Protein AF-A0A9N9KI85-F1 (afdb_monomer_lite)

Secondary structure (DSSP, 8-state):
------HHHHHHHHHHHH-----HHHHHHHHH-HHHH-TTTT-S--PPPS-HHHHHHHH-

Radius of gyration: 16.34 Å; chains: 1; bounding box: 36×32×38 Å

pLDDT: mean 77.2, std 12.76, range [41.44, 92.0]

Sequence (60 aa):
KNSNISQADIVNWIKQTIGLDIHQSTISHLLKNKNTIGENLLAKRQRTVQHPDLEDTLYE

Structure (mmCIF, N/CA/C/O backbone):
data_AF-A0A9N9KI85-F1
#
_entry.id   AF-A0A9N9KI85-F1
#
loop_
_atom_site.group_PDB
_atom_site.id
_atom_site.type_symbol
_atom_site.label_atom_id
_atom_site.label_alt_id
_atom_site.label_comp_id
_atom_site.label_asym_id
_atom_site.label_entity_id
_atom_site.label_seq_id
_atom_site.pdbx_PDB_ins_code
_atom_site.Cartn_x
_atom_site.Cartn_y
_atom_site.Cartn_z
_atom_site.occupancy
_atom_site.B_iso_or_equiv
_atom_site.auth_seq_id
_atom_site.auth_comp_id
_atom_site.auth_asym_id
_atom_site.auth_atom_id
_atom_site.pdbx_PDB_model_num
ATOM 1 N N . LYS A 1 1 ? -17.428 17.508 7.942 1.00 41.44 1 LYS A N 1
ATOM 2 C CA . LYS A 1 1 ? -17.426 16.142 8.524 1.00 41.44 1 LYS A CA 1
ATOM 3 C C . LYS A 1 1 ? -16.000 15.626 8.445 1.00 41.44 1 LYS A C 1
ATOM 5 O O . LYS A 1 1 ? -15.557 15.344 7.344 1.00 41.44 1 LYS A O 1
ATOM 10 N N . ASN A 1 2 ? -15.267 15.589 9.558 1.00 51.34 2 ASN A N 1
ATOM 11 C CA . ASN A 1 2 ? -13.969 14.920 9.578 1.00 51.34 2 ASN A CA 1
ATOM 12 C C . ASN A 1 2 ? -14.262 13.428 9.768 1.00 51.34 2 ASN A C 1
ATOM 14 O O . ASN A 1 2 ? -14.508 12.973 10.883 1.00 51.34 2 ASN A O 1
ATOM 18 N N . SER A 1 3 ? -14.421 12.700 8.664 1.00 60.50 3 SER A N 1
ATOM 19 C CA . SER A 1 3 ? -14.475 11.241 8.692 1.00 60.50 3 SER A CA 1
ATOM 20 C C . SER A 1 3 ? -13.074 10.776 9.060 1.00 60.50 3 SER A C 1
ATOM 22 O O . SER A 1 3 ? -12.206 10.706 8.194 1.00 60.50 3 SER A O 1
ATOM 24 N N . ASN A 1 4 ? -12.834 10.571 10.355 1.00 71.62 4 ASN A N 1
ATOM 25 C CA . ASN A 1 4 ? -11.558 10.091 10.871 1.00 71.62 4 ASN A CA 1
ATOM 26 C C . ASN A 1 4 ? -11.338 8.661 10.363 1.00 71.62 4 ASN A C 1
ATOM 28 O O . ASN A 1 4 ? -11.698 7.703 11.039 1.00 71.62 4 ASN A O 1
ATOM 32 N N . ILE A 1 5 ? -10.797 8.537 9.150 1.00 80.00 5 ILE A N 1
ATOM 33 C CA . ILE A 1 5 ? -10.354 7.269 8.576 1.00 80.00 5 ILE A CA 1
ATOM 34 C C . ILE A 1 5 ? -9.270 6.735 9.507 1.00 80.00 5 ILE A C 1
ATOM 36 O O . ILE A 1 5 ? -8.208 7.348 9.660 1.00 80.00 5 ILE A O 1
ATOM 40 N N . SER A 1 6 ? -9.564 5.625 10.174 1.00 85.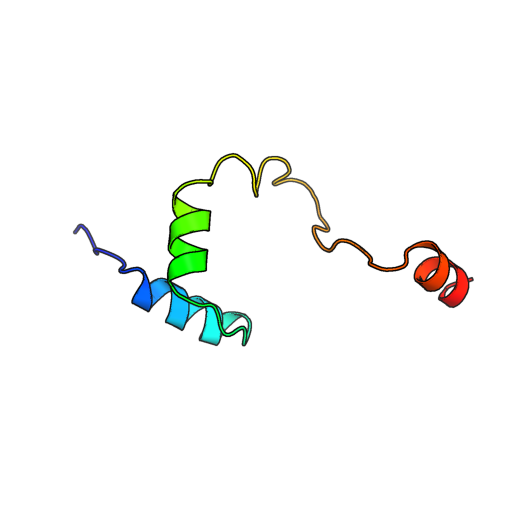75 6 SER A N 1
ATOM 41 C CA . SER A 1 6 ? -8.614 4.969 11.057 1.00 85.75 6 SER A CA 1
ATOM 42 C C . SER A 1 6 ? -7.628 4.136 10.239 1.00 85.75 6 SER A C 1
ATOM 44 O O . SER A 1 6 ? -7.877 3.771 9.090 1.00 85.75 6 SER A O 1
ATOM 46 N N . GLN A 1 7 ? -6.490 3.786 10.836 1.00 84.06 7 GLN A N 1
ATOM 47 C CA . GLN A 1 7 ? -5.530 2.897 10.178 1.00 84.06 7 GLN A CA 1
ATOM 48 C C . GLN A 1 7 ? -6.129 1.513 9.887 1.00 84.06 7 GLN A C 1
ATOM 50 O O . GLN A 1 7 ? -5.772 0.908 8.880 1.00 84.06 7 GLN A O 1
ATOM 55 N N . ALA A 1 8 ? -7.062 1.039 10.721 1.00 86.25 8 ALA A N 1
ATOM 56 C CA . ALA A 1 8 ? -7.764 -0.224 10.508 1.00 86.25 8 ALA A CA 1
ATOM 57 C C . ALA A 1 8 ? -8.644 -0.183 9.248 1.00 86.25 8 ALA A C 1
ATOM 59 O O . ALA A 1 8 ? -8.686 -1.157 8.496 1.00 86.25 8 ALA A O 1
ATOM 60 N N . ASP A 1 9 ? -9.272 0.961 8.968 1.00 88.62 9 ASP A N 1
ATOM 61 C CA . ASP A 1 9 ? -10.061 1.148 7.747 1.00 88.62 9 ASP A CA 1
ATOM 62 C C . ASP A 1 9 ? -9.177 1.050 6.497 1.00 88.62 9 ASP A C 1
ATOM 64 O O . ASP A 1 9 ? -9.571 0.446 5.501 1.00 88.62 9 ASP A O 1
ATOM 68 N N . ILE A 1 10 ? -7.946 1.570 6.566 1.00 87.81 10 ILE A N 1
ATOM 69 C CA . ILE A 1 10 ? -6.974 1.482 5.467 1.00 87.81 10 ILE A CA 1
ATOM 70 C C . ILE A 1 10 ? -6.497 0.036 5.271 1.00 87.81 10 ILE A C 1
ATOM 72 O O . ILE A 1 10 ? -6.432 -0.420 4.131 1.00 87.81 10 ILE A O 1
ATOM 76 N N . VAL A 1 11 ? -6.201 -0.706 6.349 1.00 89.62 11 VAL A N 1
ATOM 77 C CA . VAL A 1 11 ? -5.839 -2.137 6.252 1.00 89.62 11 VAL A CA 1
ATOM 78 C C . VAL A 1 11 ? -6.952 -2.919 5.554 1.00 89.62 11 VAL A C 1
ATOM 80 O O . VAL A 1 11 ? -6.692 -3.645 4.595 1.00 89.62 11 VAL A O 1
ATOM 83 N N . ASN A 1 12 ? -8.198 -2.734 5.999 1.00 90.12 12 ASN A N 1
ATOM 84 C CA . ASN A 1 12 ? -9.351 -3.424 5.425 1.00 90.12 12 ASN A CA 1
ATOM 85 C C . ASN A 1 12 ? -9.553 -3.068 3.951 1.00 90.12 12 ASN A C 1
ATOM 87 O O . ASN A 1 12 ? -9.786 -3.955 3.129 1.00 90.12 12 ASN A O 1
ATOM 91 N N . TRP A 1 13 ? -9.409 -1.791 3.600 1.00 90.50 13 TRP A N 1
ATOM 92 C CA . TRP A 1 13 ? -9.506 -1.341 2.218 1.00 90.50 13 TRP A CA 1
ATOM 93 C C . TRP A 1 13 ? -8.423 -1.959 1.322 1.00 90.50 13 TRP A C 1
ATOM 95 O O . TRP A 1 13 ? -8.733 -2.444 0.232 1.00 90.50 13 TRP A O 1
ATOM 105 N N . ILE A 1 14 ? -7.167 -2.014 1.778 1.00 89.19 14 ILE A N 1
ATOM 106 C CA . ILE A 1 14 ? -6.068 -2.626 1.014 1.00 89.19 14 ILE A CA 1
ATOM 107 C C . ILE A 1 14 ? -6.314 -4.124 0.816 1.00 89.19 14 ILE A C 1
ATOM 109 O O . ILE A 1 14 ? -6.169 -4.633 -0.300 1.00 89.19 14 ILE A O 1
ATOM 113 N N . LYS A 1 15 ? -6.752 -4.814 1.873 1.00 92.00 15 LYS A N 1
ATOM 114 C CA . LYS A 1 15 ? -7.086 -6.237 1.820 1.00 92.00 15 LYS A CA 1
ATOM 115 C C . LYS A 1 15 ? -8.198 -6.525 0.812 1.00 92.00 15 LYS A C 1
ATOM 117 O O . LYS A 1 15 ? -8.099 -7.493 0.069 1.00 92.00 15 LYS A O 1
ATOM 122 N N . GLN A 1 16 ? -9.220 -5.674 0.738 1.00 91.62 16 GLN A N 1
ATOM 123 C CA . GLN A 1 16 ? -10.313 -5.817 -0.231 1.00 91.62 16 GLN A CA 1
ATOM 124 C C . GLN A 1 16 ? -9.897 -5.477 -1.665 1.00 91.62 16 GLN A C 1
ATOM 126 O O . GLN A 1 16 ? -10.365 -6.113 -2.603 1.00 91.62 16 GLN A O 1
ATOM 131 N N . THR A 1 17 ? -9.029 -4.481 -1.843 1.00 89.69 17 THR A N 1
ATOM 132 C CA . THR A 1 17 ? -8.696 -3.951 -3.175 1.00 89.69 17 THR A CA 1
ATOM 133 C C . THR A 1 17 ? -7.620 -4.776 -3.880 1.00 89.69 17 THR A C 1
ATOM 135 O O . THR A 1 17 ? -7.690 -4.972 -5.089 1.00 89.69 17 THR A O 1
ATOM 138 N N . ILE A 1 18 ? -6.611 -5.243 -3.138 1.00 88.62 18 ILE A N 1
ATOM 139 C CA . ILE A 1 18 ? -5.404 -5.880 -3.697 1.00 88.62 18 ILE A CA 1
ATOM 140 C C . ILE A 1 18 ? -5.260 -7.331 -3.199 1.00 88.62 18 ILE A C 1
ATOM 142 O O . ILE A 1 18 ? -4.433 -8.081 -3.706 1.00 88.62 18 ILE A O 1
ATOM 146 N N . GLY A 1 19 ? -6.057 -7.757 -2.211 1.00 88.12 19 GLY A N 1
ATOM 147 C CA . GLY A 1 19 ? -5.920 -9.085 -1.599 1.00 88.12 19 GLY A CA 1
ATOM 148 C C . GLY A 1 19 ? -4.669 -9.227 -0.726 1.00 88.12 19 GLY A C 1
ATOM 149 O O . GLY A 1 19 ? -4.282 -10.342 -0.386 1.00 88.12 19 GLY A O 1
ATOM 150 N N . LEU A 1 20 ? -4.021 -8.111 -0.376 1.00 86.06 20 LEU A N 1
ATOM 151 C CA . LEU A 1 20 ? -2.765 -8.090 0.366 1.00 86.06 20 LEU A CA 1
ATOM 152 C C . LEU A 1 20 ? -3.026 -7.879 1.860 1.00 86.06 20 LEU A C 1
ATOM 154 O O . LEU A 1 20 ? -3.683 -6.911 2.246 1.00 86.06 20 LEU A O 1
ATOM 158 N N . ASP A 1 21 ? -2.481 -8.761 2.697 1.00 87.75 21 ASP A N 1
ATOM 159 C CA . ASP A 1 21 ? -2.547 -8.609 4.150 1.00 87.75 21 ASP A CA 1
ATOM 160 C C . ASP A 1 21 ? -1.370 -7.756 4.633 1.00 87.75 21 ASP A C 1
ATOM 162 O O . ASP A 1 21 ? -0.206 -8.141 4.509 1.00 87.75 21 ASP A O 1
ATOM 166 N N . ILE A 1 22 ? -1.668 -6.558 5.138 1.00 86.69 22 ILE A N 1
ATOM 167 C CA . ILE A 1 22 ? -0.663 -5.592 5.590 1.00 86.69 22 ILE A CA 1
ATOM 168 C C . ILE A 1 22 ? -0.852 -5.328 7.077 1.00 86.69 22 ILE A C 1
ATOM 170 O O . ILE A 1 22 ? -1.932 -4.960 7.533 1.00 86.69 22 ILE A O 1
ATOM 174 N N . HIS A 1 23 ? 0.238 -5.425 7.834 1.00 88.81 23 HIS A N 1
ATOM 175 C CA . HIS A 1 23 ? 0.230 -5.073 9.245 1.00 88.81 23 HIS A CA 1
ATOM 176 C C . HIS A 1 23 ? 0.107 -3.551 9.457 1.00 88.81 23 HIS A C 1
ATOM 178 O O . HIS A 1 23 ? 0.730 -2.748 8.759 1.00 88.81 23 HIS A O 1
ATOM 184 N N . GLN A 1 24 ? -0.645 -3.132 10.478 1.00 84.88 24 GLN A N 1
ATOM 185 C CA . GLN A 1 24 ? -0.906 -1.717 10.780 1.00 84.88 24 GLN A CA 1
ATOM 186 C C . GLN A 1 24 ? 0.374 -0.881 10.988 1.00 84.88 24 GLN A C 1
ATOM 188 O O . GLN A 1 24 ? 0.408 0.310 10.659 1.00 84.88 24 GLN A O 1
ATOM 193 N N . SER A 1 25 ? 1.447 -1.488 11.509 1.00 88.75 25 SER A N 1
ATOM 194 C CA . SER A 1 25 ? 2.740 -0.805 11.675 1.00 88.75 25 SER A CA 1
ATOM 195 C C . SER A 1 25 ? 3.326 -0.345 10.337 1.00 88.75 25 SER A C 1
ATOM 197 O O . SER A 1 25 ? 3.870 0.755 10.259 1.00 88.75 25 SER A O 1
ATOM 199 N N . THR A 1 26 ? 3.145 -1.125 9.269 1.00 85.19 26 THR A N 1
ATOM 200 C CA . THR A 1 26 ? 3.573 -0.763 7.915 1.00 85.19 26 THR A CA 1
ATOM 201 C C . THR A 1 26 ? 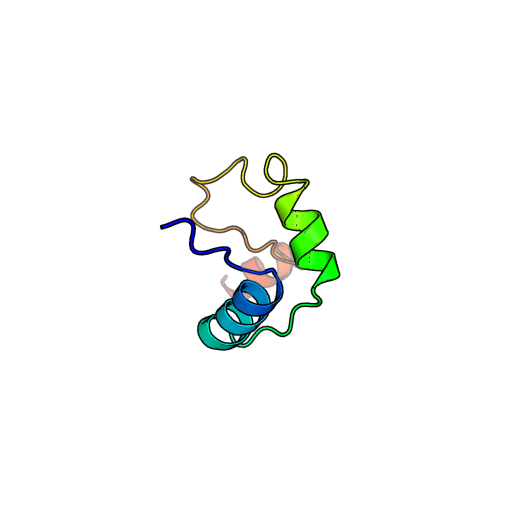2.841 0.488 7.450 1.00 85.19 26 THR A C 1
ATOM 203 O O . THR A 1 26 ? 3.482 1.435 7.010 1.00 85.19 26 THR A O 1
ATOM 206 N N . ILE A 1 27 ? 1.522 0.566 7.649 1.00 85.88 27 ILE A N 1
ATOM 207 C CA . ILE A 1 27 ? 0.739 1.766 7.314 1.00 85.88 27 ILE A CA 1
ATOM 208 C C . ILE A 1 27 ? 1.211 2.978 8.122 1.00 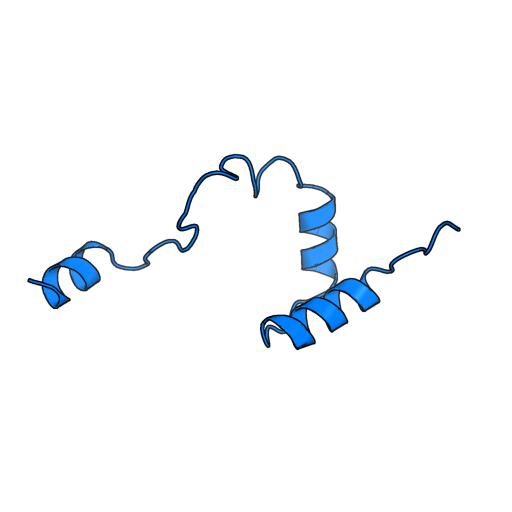85.88 27 ILE A C 1
ATOM 210 O O . ILE A 1 27 ? 1.357 4.067 7.572 1.00 85.88 27 ILE A O 1
ATOM 214 N N . SER A 1 28 ? 1.516 2.798 9.409 1.00 87.50 28 SER A N 1
ATOM 215 C CA . SER A 1 28 ? 2.080 3.871 10.237 1.00 87.50 28 SER A CA 1
ATOM 216 C C . SER A 1 28 ? 3.416 4.385 9.698 1.00 87.50 28 SER A C 1
ATOM 218 O O . SER A 1 28 ? 3.633 5.596 9.673 1.00 87.50 28 SER A O 1
ATOM 220 N N . HIS A 1 29 ? 4.301 3.494 9.244 1.00 86.50 29 HIS A N 1
ATOM 221 C CA . HIS A 1 29 ? 5.563 3.882 8.615 1.00 86.50 29 HIS A CA 1
ATOM 222 C C . HIS A 1 29 ? 5.340 4.597 7.275 1.00 86.50 29 HIS A C 1
ATOM 224 O O . HIS A 1 29 ? 5.929 5.652 7.053 1.00 86.50 29 HIS A O 1
ATOM 230 N N . LEU A 1 30 ? 4.439 4.093 6.424 1.00 82.44 30 LEU A N 1
ATOM 231 C CA . LEU A 1 30 ? 4.092 4.709 5.136 1.00 82.44 30 LEU A CA 1
ATOM 232 C C . LEU A 1 30 ? 3.519 6.124 5.312 1.00 82.44 30 LEU A C 1
AT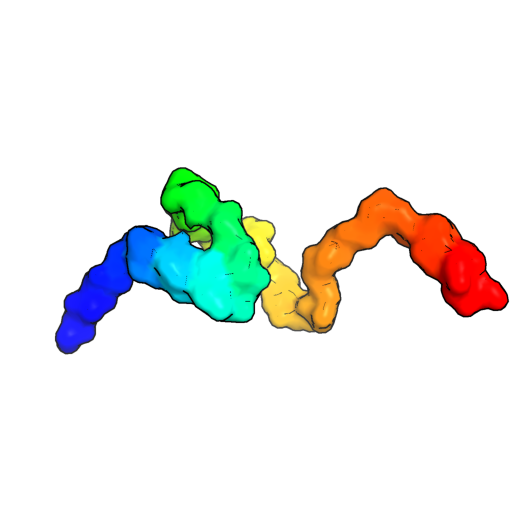OM 234 O O . LEU A 1 30 ? 3.910 7.053 4.610 1.00 82.44 30 LEU A O 1
ATOM 238 N N . LEU A 1 31 ? 2.612 6.311 6.276 1.00 82.25 31 LEU A N 1
ATOM 239 C CA . LEU A 1 31 ? 1.983 7.607 6.543 1.00 82.25 31 LEU A CA 1
ATOM 240 C C . LEU A 1 31 ? 2.958 8.643 7.114 1.00 82.25 31 LEU A C 1
ATOM 242 O O . LEU A 1 31 ? 2.737 9.837 6.911 1.00 82.25 31 LEU A O 1
ATOM 246 N N . LYS A 1 32 ? 4.012 8.203 7.810 1.00 83.75 32 LYS A N 1
ATOM 247 C CA . LYS A 1 32 ? 5.092 9.072 8.300 1.00 83.75 32 LYS A CA 1
ATOM 248 C C . LYS A 1 32 ? 6.102 9.410 7.200 1.00 83.75 32 LYS A C 1
ATOM 250 O O . LYS A 1 32 ? 6.558 10.545 7.133 1.00 83.75 32 LYS A O 1
ATOM 255 N N . ASN A 1 33 ? 6.387 8.464 6.306 1.00 73.50 33 ASN A N 1
ATOM 256 C CA . ASN A 1 33 ? 7.418 8.575 5.271 1.00 73.50 33 ASN A CA 1
ATOM 257 C C . ASN A 1 33 ? 6.841 8.866 3.872 1.00 73.50 33 ASN A C 1
ATOM 259 O O . ASN A 1 33 ? 7.360 8.379 2.869 1.00 73.50 33 ASN A O 1
ATOM 263 N N . LYS A 1 34 ? 5.767 9.663 3.775 1.00 64.69 34 LYS A N 1
ATOM 264 C CA . LYS A 1 34 ? 5.073 9.931 2.497 1.00 64.69 34 LYS A CA 1
ATOM 265 C C . LYS A 1 34 ? 5.982 10.484 1.396 1.00 64.69 34 LYS A C 1
ATOM 267 O O . LYS A 1 34 ? 5.706 10.259 0.223 1.00 64.69 34 LYS A O 1
ATOM 272 N N . ASN A 1 35 ? 7.056 11.175 1.771 1.00 60.09 35 ASN A N 1
ATOM 273 C CA . ASN A 1 35 ? 7.946 11.826 0.819 1.00 60.09 35 ASN A CA 1
ATOM 274 C C . ASN A 1 35 ? 8.887 10.849 0.103 1.00 60.09 35 ASN A C 1
ATOM 276 O O . ASN A 1 35 ? 9.310 11.172 -0.987 1.00 60.09 35 ASN A O 1
ATOM 280 N N . THR A 1 36 ? 9.196 9.662 0.639 1.00 59.41 36 THR A N 1
ATOM 281 C CA . THR A 1 36 ? 10.244 8.794 0.054 1.00 59.41 36 THR A CA 1
ATOM 282 C C . THR A 1 36 ? 9.722 7.691 -0.864 1.00 59.41 36 THR A C 1
ATOM 284 O O . THR A 1 36 ? 10.483 7.125 -1.641 1.00 59.41 36 THR A O 1
ATOM 287 N N . ILE A 1 37 ? 8.434 7.357 -0.788 1.00 62.47 37 ILE A N 1
ATOM 288 C CA . ILE A 1 37 ? 7.873 6.160 -1.446 1.00 62.47 37 ILE A CA 1
ATOM 289 C C . ILE A 1 37 ? 7.209 6.512 -2.788 1.00 62.47 37 ILE A C 1
ATOM 291 O O . ILE A 1 37 ? 6.947 5.638 -3.609 1.00 62.47 37 ILE A O 1
ATOM 295 N N . GLY A 1 38 ? 6.971 7.803 -3.039 1.00 57.25 38 GLY A N 1
ATOM 296 C CA . GLY A 1 38 ? 6.216 8.287 -4.191 1.00 57.25 38 GLY A CA 1
ATOM 297 C C . GLY A 1 38 ? 6.915 9.327 -5.062 1.00 57.25 38 GLY A C 1
ATOM 298 O O . GLY A 1 38 ? 6.242 9.860 -5.931 1.00 57.25 38 GLY A O 1
ATOM 299 N N . GLU A 1 39 ? 8.206 9.643 -4.893 1.00 57.47 39 GLU A N 1
ATOM 300 C CA . GLU A 1 39 ? 8.837 10.760 -5.642 1.00 57.47 39 GLU A CA 1
ATOM 301 C C . GLU A 1 39 ? 8.772 10.609 -7.172 1.00 57.47 39 GLU A C 1
ATOM 303 O O . GLU A 1 39 ? 8.879 11.596 -7.894 1.00 57.47 39 GLU A O 1
ATOM 308 N N . ASN A 1 40 ? 8.493 9.406 -7.682 1.00 60.28 40 ASN A N 1
ATOM 309 C CA . ASN A 1 40 ? 8.224 9.177 -9.095 1.00 60.28 40 ASN A CA 1
ATOM 310 C C . ASN A 1 40 ? 6.765 8.742 -9.340 1.00 60.28 40 ASN A C 1
ATOM 312 O O . ASN A 1 40 ? 6.497 7.636 -9.811 1.00 60.28 40 ASN A O 1
ATOM 316 N N . LEU A 1 41 ? 5.803 9.623 -9.022 1.00 57.19 41 LEU A N 1
ATOM 317 C CA . LEU A 1 41 ? 4.365 9.441 -9.318 1.00 57.19 41 LEU A CA 1
ATOM 318 C C . LEU A 1 41 ? 4.076 9.217 -10.819 1.00 57.19 41 LEU A C 1
ATOM 320 O O . LEU A 1 41 ? 2.993 8.759 -11.174 1.00 57.19 41 LEU A O 1
ATOM 324 N N . LEU A 1 42 ? 5.032 9.537 -11.701 1.00 56.78 42 LEU A N 1
ATOM 325 C CA . LEU A 1 42 ? 4.940 9.363 -13.156 1.00 56.78 42 LEU A CA 1
ATOM 326 C C . LEU A 1 42 ? 5.485 8.014 -13.654 1.00 56.78 42 LEU A C 1
ATOM 328 O O . LEU A 1 42 ? 5.378 7.708 -14.845 1.00 56.78 42 LEU A O 1
ATOM 332 N N . ALA A 1 43 ? 6.061 7.187 -12.778 1.00 61.12 43 ALA A N 1
ATOM 333 C CA . ALA A 1 43 ? 6.560 5.878 -13.166 1.00 61.12 43 ALA A CA 1
ATOM 334 C C . ALA A 1 43 ? 5.386 4.936 -13.487 1.00 61.12 43 ALA A C 1
ATOM 336 O O . ALA A 1 43 ? 4.709 4.431 -12.593 1.00 61.12 43 ALA A O 1
ATOM 337 N N . LYS A 1 44 ? 5.170 4.645 -14.780 1.00 63.44 44 LYS A N 1
ATOM 338 C CA . LYS A 1 44 ? 4.167 3.665 -15.252 1.00 63.44 44 LYS A CA 1
ATOM 339 C C . LYS A 1 44 ? 4.351 2.265 -14.643 1.00 63.44 44 LYS A C 1
ATOM 341 O O . LYS A 1 44 ? 3.422 1.464 -14.672 1.00 63.44 44 LYS A O 1
ATOM 346 N N . ARG A 1 45 ? 5.548 1.946 -14.138 1.00 61.94 45 ARG A N 1
ATOM 347 C CA . ARG A 1 45 ? 5.884 0.682 -13.477 1.00 61.94 45 ARG A CA 1
ATOM 348 C C . ARG A 1 45 ? 6.720 0.978 -12.234 1.00 61.94 45 ARG A C 1
ATOM 350 O O . ARG A 1 45 ? 7.767 1.602 -12.343 1.00 61.94 45 ARG A O 1
ATOM 357 N N . GLN A 1 46 ? 6.250 0.510 -11.080 1.00 67.00 46 GLN A N 1
ATOM 358 C CA . GLN A 1 46 ? 6.959 0.602 -9.796 1.00 67.00 46 GLN A CA 1
ATOM 359 C C . GLN A 1 46 ? 7.415 -0.766 -9.264 1.00 67.00 46 GLN A C 1
ATOM 361 O O . GLN A 1 46 ? 8.039 -0.830 -8.209 1.00 67.00 46 GLN A O 1
ATOM 366 N N . ARG A 1 47 ? 7.122 -1.872 -9.970 1.00 73.25 47 ARG A N 1
ATOM 367 C CA . ARG A 1 47 ? 7.663 -3.181 -9.584 1.00 73.25 47 ARG A CA 1
ATOM 368 C C . ARG A 1 47 ? 9.172 -3.179 -9.827 1.00 73.25 47 ARG A C 1
ATOM 370 O O . ARG A 1 47 ? 9.606 -2.924 -10.949 1.00 73.25 47 ARG A O 1
ATOM 377 N N . THR A 1 48 ? 9.953 -3.493 -8.803 1.00 74.69 48 THR A N 1
ATOM 378 C CA . THR A 1 48 ? 11.363 -3.844 -8.984 1.00 74.69 48 THR A CA 1
ATOM 379 C C . THR A 1 48 ? 11.418 -5.268 -9.522 1.00 74.69 48 THR A C 1
ATOM 381 O O . THR A 1 48 ? 10.918 -6.191 -8.876 1.00 74.69 48 THR A O 1
ATOM 384 N N . VAL A 1 49 ? 11.975 -5.453 -10.718 1.00 79.81 49 VAL A N 1
ATOM 385 C CA . VAL A 1 49 ? 12.215 -6.790 -11.273 1.00 79.81 49 VAL A CA 1
ATOM 386 C C . VAL A 1 49 ? 13.339 -7.435 -10.466 1.00 79.81 49 VAL A C 1
ATOM 388 O O . VAL A 1 49 ? 14.392 -6.827 -10.297 1.00 79.81 49 VAL A O 1
ATOM 391 N N . GLN A 1 50 ? 13.110 -8.635 -9.923 1.00 79.38 50 GLN A N 1
ATOM 392 C CA . GLN A 1 50 ? 14.116 -9.300 -9.082 1.00 79.38 50 GLN A CA 1
ATOM 393 C C . GLN A 1 50 ? 15.302 -9.824 -9.900 1.00 79.38 50 GLN A C 1
ATOM 395 O O . GLN A 1 50 ? 16.435 -9.780 -9.431 1.00 79.38 50 GLN A O 1
ATOM 400 N N . HIS A 1 51 ? 15.040 -10.277 -11.128 1.00 86.00 51 HIS A N 1
ATOM 401 C CA . HIS A 1 51 ? 16.043 -10.798 -12.053 1.00 86.00 51 HIS A CA 1
ATOM 402 C C . HIS A 1 51 ? 15.794 -10.229 -13.457 1.00 86.00 51 HIS A C 1
ATOM 404 O O . HIS A 1 51 ? 15.140 -10.891 -14.263 1.00 86.00 51 HIS A O 1
ATOM 410 N N . PRO A 1 52 ? 16.236 -8.989 -13.735 1.00 83.31 52 PRO A N 1
ATOM 411 C CA . PRO A 1 52 ? 15.985 -8.332 -15.018 1.00 83.31 52 PRO A CA 1
ATOM 412 C C . PRO A 1 52 ? 16.576 -9.131 -16.181 1.00 83.31 52 PRO A C 1
ATOM 414 O O . PRO A 1 52 ? 15.862 -9.426 -17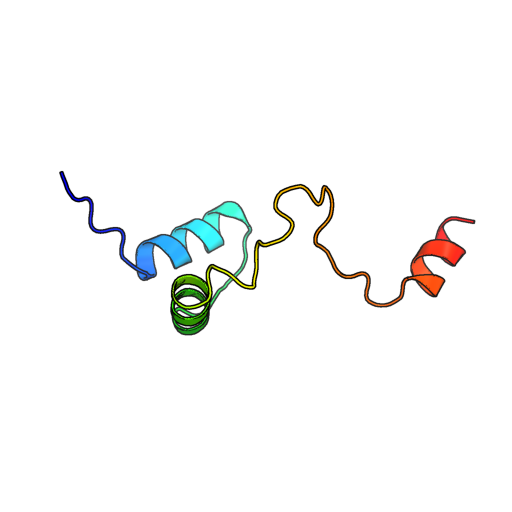.129 1.00 83.31 52 PRO A O 1
ATOM 417 N N . ASP A 1 53 ? 17.811 -9.610 -16.028 1.00 86.88 53 ASP A N 1
ATOM 418 C CA . ASP A 1 53 ? 18.517 -10.374 -17.062 1.00 86.88 53 ASP A CA 1
ATOM 419 C C . ASP A 1 53 ? 17.778 -11.674 -17.436 1.00 86.88 53 ASP A C 1
ATOM 421 O O . ASP A 1 53 ? 17.726 -12.061 -18.602 1.00 86.88 53 ASP A O 1
ATOM 425 N N . LEU A 1 54 ? 17.171 -12.348 -16.447 1.00 84.69 54 LEU A N 1
ATOM 426 C CA . LEU A 1 54 ? 16.391 -13.570 -16.673 1.00 84.69 54 LEU A CA 1
ATOM 427 C C . LEU A 1 54 ? 15.032 -13.280 -17.308 1.00 84.69 54 LEU A C 1
ATOM 429 O O . LEU A 1 54 ? 14.607 -14.047 -18.165 1.00 84.69 54 LEU A O 1
ATOM 433 N N . GLU A 1 55 ? 14.341 -12.215 -16.885 1.00 82.06 55 GLU A N 1
ATOM 434 C CA . GLU A 1 55 ? 13.101 -11.805 -17.549 1.00 82.06 55 GLU A CA 1
ATOM 435 C C . GLU A 1 55 ? 13.382 -11.455 -19.015 1.00 82.06 55 GLU A C 1
ATOM 437 O O . GLU A 1 55 ? 12.692 -11.987 -19.874 1.00 82.06 55 GLU A O 1
ATOM 442 N N . ASP A 1 56 ? 14.416 -10.664 -19.313 1.00 83.12 56 ASP A N 1
ATOM 443 C CA . ASP A 1 56 ? 14.753 -10.263 -20.685 1.00 83.12 56 ASP A CA 1
ATOM 444 C C . ASP A 1 56 ? 15.108 -11.476 -21.566 1.00 83.12 56 ASP A C 1
ATOM 446 O O . ASP A 1 56 ? 14.554 -11.624 -22.653 1.00 83.12 56 ASP A O 1
ATOM 450 N N . THR A 1 57 ? 15.920 -12.415 -21.060 1.00 83.56 57 THR A N 1
ATOM 451 C CA . THR A 1 57 ? 16.295 -13.644 -21.795 1.00 83.56 57 THR A CA 1
ATOM 452 C C . THR A 1 57 ? 15.102 -14.577 -22.059 1.00 83.56 57 THR A C 1
ATOM 454 O O . THR A 1 57 ? 15.135 -15.370 -22.991 1.00 83.56 57 THR A O 1
ATOM 457 N N . LEU A 1 58 ? 14.042 -14.528 -21.242 1.00 78.00 58 LEU A N 1
ATOM 458 C CA . LEU A 1 58 ? 12.825 -15.329 -21.456 1.00 78.00 58 LEU A CA 1
ATOM 459 C C . LEU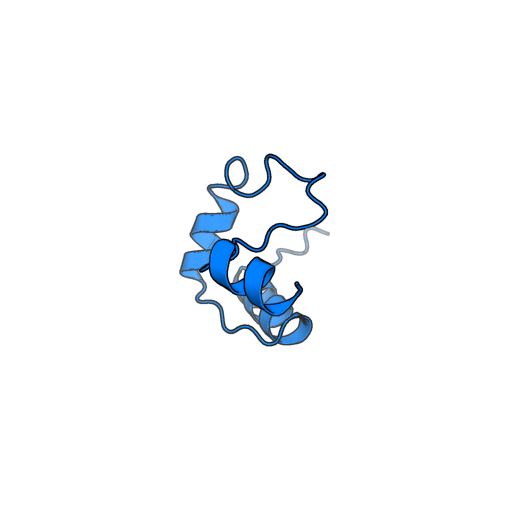 A 1 58 ? 11.900 -14.746 -22.537 1.00 78.00 58 LEU A C 1
ATOM 461 O O . LEU A 1 58 ? 10.968 -15.434 -22.960 1.00 78.00 58 LEU A O 1
ATOM 465 N N . TYR A 1 59 ? 12.115 -13.490 -22.936 1.00 76.19 59 TYR A N 1
ATOM 466 C CA . TYR A 1 59 ? 11.330 -12.804 -23.965 1.00 76.19 59 TYR A CA 1
ATOM 467 C C . TYR A 1 59 ? 12.062 -12.658 -25.311 1.00 76.19 59 TYR A C 1
ATOM 469 O O . TYR A 1 59 ? 11.397 -12.304 -26.289 1.00 76.19 59 TYR A O 1
ATOM 477 N N . GLU A 1 60 ? 13.375 -12.915 -25.367 1.00 55.38 60 GLU A N 1
ATOM 478 C CA . GLU A 1 60 ? 14.160 -13.077 -26.610 1.00 55.38 60 GLU A CA 1
ATOM 479 C C . GLU A 1 60 ? 13.974 -14.469 -27.238 1.00 55.38 60 GLU A C 1
ATOM 481 O O . GLU A 1 60 ? 13.865 -14.528 -28.487 1.00 55.38 60 GLU A O 1
#

Foldseek 3Di:
DPPPCDLVNVQVVCCVPPVDRDDSVVVVVCVVPVPPQCPPVVPPDDDDDPCPVVVVVVVD

Organism: NCBI:txid1433469